Protein A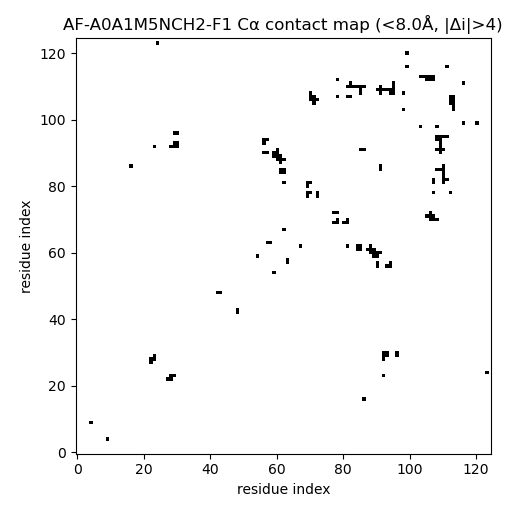F-A0A1M5NCH2-F1 (afdb_monomer)

pLDDT: mean 76.79, std 16.0, range [40.31, 94.62]

InterPro domains:
  IPR003482 Transcription factor WhiB [MF_01479] (48-125)
  IPR003482 Transcription factor WhiB [PTHR38839] (51-124)
  IPR034768 WhiB-like iron-sulfur binding domain [PF02467] (57-120)
  IPR034768 WhiB-like iron-sulfur binding domain [PS51674] (62-119)

Radius of gyration: 17.35 Å; Cα contacts (8 Å, |Δi|>4): 96; chains: 1; bounding box: 43×49×39 Å

Nearest PDB structures (foldseek):
  8dy9-assembly1_H  TM=9.236E-01  e=4.250E-09  S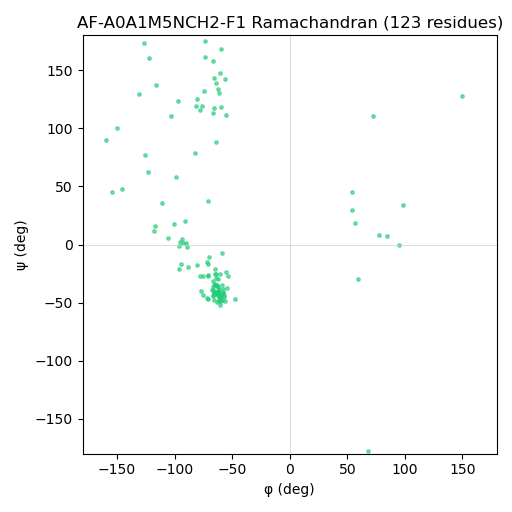treptomyces venezuelae
  8dy7-assembly1_H  TM=8.155E-01  e=5.112E-09  Streptomyces venezuelae
  6onu-assembly3_E  TM=9.069E-01  e=1.837E-05  Mycobacterium tuberculosis H37Rv
  8cwt-assembly1_A  TM=8.901E-01  e=4.919E-05  Mycobacterium tuberculosis H37Rv
  7kug-assembly2_C  TM=8.819E-01  e=4.399E-03  Mycobacterium tuberculosis H37Rv

Solvent-accessible surface area (backbone atoms only — not comparable to full-atom values): 7767 Å² total; per-residue (Å²): 136,82,77,78,76,52,74,70,55,50,51,52,52,53,51,53,52,52,50,52,54,50,38,42,74,74,52,79,54,57,74,66,91,66,81,85,92,82,72,99,62,75,61,83,78,68,82,76,71,88,67,85,80,70,70,53,64,71,78,65,31,59,64,78,81,48,71,64,61,45,32,51,50,59,98,88,51,70,58,63,66,37,32,56,55,31,70,75,27,86,41,24,47,54,42,34,50,51,36,67,73,69,63,54,74,69,40,57,40,47,48,33,43,40,74,50,51,56,54,50,58,68,69,79,107

Structure (mmCIF, N/CA/C/O backbone):
data_AF-A0A1M5NCH2-F1
#
_entry.id   AF-A0A1M5NCH2-F1
#
loop_
_atom_site.group_PDB
_atom_site.id
_atom_site.type_symbol
_atom_site.label_atom_id
_atom_site.label_alt_id
_atom_site.label_comp_id
_atom_site.label_asym_id
_atom_site.label_entity_id
_atom_site.label_seq_id
_atom_site.pdbx_PDB_ins_code
_atom_site.Cartn_x
_atom_site.Cartn_y
_atom_site.Cartn_z
_atom_site.occupancy
_atom_site.B_iso_or_equiv
_atom_site.auth_seq_id
_atom_site.auth_comp_id
_atom_site.auth_asym_id
_atom_site.auth_atom_id
_atom_site.pdbx_PDB_model_num
ATOM 1 N N . MET A 1 1 ? -6.523 19.218 -11.801 1.00 40.31 1 MET A N 1
ATOM 2 C CA . MET A 1 1 ? -7.698 19.486 -10.939 1.00 40.31 1 MET A CA 1
ATOM 3 C C . MET A 1 1 ? -8.439 18.175 -10.708 1.00 40.31 1 MET A C 1
ATOM 5 O O . MET A 1 1 ? -9.314 17.821 -11.485 1.00 40.31 1 MET A O 1
ATOM 9 N N . THR A 1 2 ? -8.049 17.402 -9.698 1.00 55.69 2 THR A N 1
ATOM 10 C CA . THR A 1 2 ? -8.765 16.180 -9.307 1.00 55.69 2 THR A CA 1
ATOM 11 C C . THR A 1 2 ? -9.962 16.570 -8.444 1.00 55.69 2 THR A C 1
ATOM 13 O O . THR A 1 2 ? -9.813 17.206 -7.403 1.00 55.69 2 THR A O 1
ATOM 16 N N . ARG A 1 3 ? -11.173 16.237 -8.899 1.00 70.75 3 ARG A N 1
ATOM 17 C CA . ARG A 1 3 ? -12.399 16.417 -8.114 1.00 70.75 3 ARG A CA 1
ATOM 18 C C . ARG A 1 3 ? -12.292 15.574 -6.842 1.00 70.75 3 ARG A C 1
ATOM 20 O O . ARG A 1 3 ? -11.964 14.391 -6.912 1.00 70.75 3 ARG A O 1
ATOM 27 N N . ALA A 1 4 ? -12.567 16.177 -5.686 1.00 62.28 4 ALA A N 1
ATOM 28 C CA . ALA A 1 4 ? -12.687 15.417 -4.449 1.00 62.28 4 ALA A CA 1
ATOM 29 C C . ALA A 1 4 ? -13.868 14.429 -4.578 1.00 62.28 4 ALA A C 1
ATOM 31 O O . ALA A 1 4 ? -14.934 14.849 -5.037 1.00 62.28 4 ALA A O 1
ATOM 32 N N . PRO A 1 5 ? -13.703 13.150 -4.193 1.00 66.25 5 PRO A N 1
ATOM 33 C CA . PRO A 1 5 ? -14.776 12.154 -4.285 1.00 66.25 5 PRO A CA 1
ATOM 34 C C . PRO A 1 5 ? -15.977 12.580 -3.434 1.00 66.25 5 PRO A C 1
ATOM 36 O O . PRO A 1 5 ? -15.772 13.210 -2.397 1.00 66.25 5 PRO A O 1
ATOM 39 N N . ASP A 1 6 ? -17.206 12.258 -3.830 1.00 82.44 6 ASP A N 1
ATOM 40 C CA . ASP A 1 6 ? -18.420 12.520 -3.042 1.00 82.44 6 ASP A CA 1
ATOM 41 C C . ASP A 1 6 ? -18.552 11.561 -1.828 1.00 82.44 6 ASP A C 1
ATOM 43 O O . ASP A 1 6 ? -17.722 10.671 -1.627 1.00 82.44 6 ASP A O 1
ATOM 47 N N . ASP A 1 7 ? -19.560 11.757 -0.970 1.00 73.81 7 ASP A N 1
ATOM 48 C CA . ASP A 1 7 ? -19.800 10.891 0.196 1.00 73.81 7 ASP A CA 1
ATOM 49 C C . ASP A 1 7 ? -20.188 9.453 -0.184 1.00 73.81 7 ASP A C 1
ATOM 51 O O . ASP A 1 7 ? -19.758 8.512 0.488 1.00 73.81 7 ASP A O 1
ATOM 55 N N . SER A 1 8 ? -20.925 9.252 -1.282 1.00 72.31 8 SER A N 1
ATOM 56 C CA . SER A 1 8 ? -21.252 7.911 -1.789 1.00 72.31 8 SER A CA 1
ATOM 57 C C . SER A 1 8 ? -20.006 7.173 -2.291 1.00 72.31 8 SER A C 1
ATOM 59 O O . SER A 1 8 ? -19.810 5.993 -1.984 1.00 72.31 8 SER A O 1
ATOM 61 N N . GLU A 1 9 ? -19.135 7.863 -3.029 1.00 72.56 9 GLU A N 1
ATOM 62 C CA . GLU A 1 9 ? -17.845 7.340 -3.489 1.00 72.56 9 GLU A CA 1
ATOM 63 C C . GLU A 1 9 ? -16.925 6.998 -2.313 1.00 72.56 9 GLU A C 1
ATOM 65 O O . GLU A 1 9 ? -16.331 5.919 -2.290 1.00 72.56 9 GLU A O 1
ATOM 70 N N . ARG A 1 10 ? -16.858 7.870 -1.296 1.00 72.94 10 ARG A N 1
ATOM 71 C CA . ARG A 1 10 ? -16.138 7.587 -0.044 1.00 72.94 10 ARG A CA 1
ATOM 72 C C . ARG A 1 10 ? -16.659 6.319 0.633 1.00 72.94 10 ARG A C 1
ATOM 74 O O . ARG A 1 10 ? -15.850 5.490 1.041 1.00 72.94 10 ARG A O 1
ATOM 81 N N . GLY A 1 11 ? -17.980 6.149 0.718 1.00 72.12 11 GLY A N 1
ATOM 82 C CA . GLY A 1 11 ? -18.601 4.955 1.297 1.00 72.12 11 GLY A CA 1
ATOM 83 C C . GLY A 1 11 ? -18.221 3.672 0.556 1.00 72.12 11 GLY A C 1
ATOM 84 O O . GLY A 1 11 ? -17.825 2.695 1.186 1.00 72.12 11 GLY A O 1
ATOM 85 N N . ARG A 1 12 ? -18.256 3.685 -0.783 1.00 75.50 12 ARG A N 1
ATOM 86 C CA . ARG A 1 12 ? -17.842 2.535 -1.607 1.00 75.50 12 ARG A CA 1
ATOM 87 C C . ARG A 1 12 ? -16.366 2.172 -1.426 1.00 75.50 12 ARG A C 1
ATOM 89 O O . ARG A 1 12 ? -16.064 0.988 -1.321 1.00 75.50 12 ARG A O 1
ATOM 96 N N . ILE A 1 13 ? -15.475 3.163 -1.338 1.00 72.56 13 ILE A N 1
ATOM 97 C CA . ILE A 1 13 ? -14.038 2.937 -1.098 1.00 72.56 13 ILE A CA 1
ATOM 98 C C . ILE A 1 13 ? -13.822 2.245 0.251 1.00 72.56 13 ILE A C 1
ATOM 100 O O . ILE A 1 13 ? -13.152 1.218 0.308 1.00 72.56 13 ILE A O 1
ATOM 104 N N . VAL A 1 14 ? -14.451 2.749 1.315 1.00 76.19 14 VAL A N 1
ATOM 105 C CA . VAL A 1 14 ? -14.317 2.163 2.658 1.00 76.19 14 VAL A CA 1
ATOM 106 C C . VAL A 1 14 ? -14.856 0.730 2.697 1.00 76.19 14 VAL A C 1
ATOM 108 O O . VAL A 1 14 ? -14.237 -0.139 3.305 1.00 76.19 14 VAL A O 1
ATOM 111 N N . MET A 1 15 ? -15.977 0.448 2.028 1.00 72.12 15 MET A N 1
ATOM 112 C CA . MET A 1 15 ? -16.530 -0.912 1.969 1.00 72.12 15 MET A CA 1
ATOM 113 C C . MET A 1 15 ? -15.627 -1.876 1.189 1.00 72.12 15 MET A C 1
ATOM 115 O O . MET A 1 15 ? -15.453 -3.015 1.620 1.00 72.12 15 MET A O 1
ATOM 119 N N . ALA A 1 16 ? -15.021 -1.420 0.089 1.00 74.31 16 ALA A N 1
ATOM 120 C CA . ALA A 1 16 ? -14.051 -2.207 -0.671 1.00 74.31 16 ALA A CA 1
ATOM 121 C C . ALA A 1 16 ? -12.786 -2.500 0.153 1.00 74.31 16 ALA A C 1
ATOM 123 O O . ALA A 1 16 ? -12.305 -3.630 0.152 1.00 74.31 16 ALA A O 1
ATOM 124 N N . GLU A 1 17 ? -12.285 -1.519 0.915 1.00 75.12 17 GLU A N 1
ATOM 125 C CA . GLU A 1 17 ? -11.183 -1.733 1.859 1.00 75.12 17 GLU A CA 1
ATOM 126 C C . GLU A 1 17 ? -11.557 -2.782 2.920 1.00 75.12 17 GLU A C 1
ATOM 128 O O . GLU A 1 17 ? -10.798 -3.720 3.142 1.00 75.12 17 GLU A O 1
ATOM 133 N N . VAL A 1 18 ? -12.731 -2.676 3.553 1.00 78.12 18 VAL A N 1
ATOM 134 C CA . VAL A 1 18 ? -13.159 -3.613 4.610 1.00 78.12 18 VAL A CA 1
ATOM 135 C C . VAL A 1 18 ? -13.370 -5.036 4.083 1.00 78.12 18 VAL A C 1
ATOM 137 O O . VAL A 1 18 ? -12.935 -5.975 4.750 1.00 78.12 18 VAL A O 1
ATOM 140 N N . SER A 1 19 ? -14.000 -5.200 2.913 1.00 81.44 19 SER A N 1
ATOM 141 C CA . SER A 1 19 ? -14.214 -6.520 2.295 1.00 81.44 19 SER A CA 1
ATOM 142 C C . SER A 1 19 ? -12.884 -7.204 2.004 1.00 81.44 19 SER A C 1
ATOM 144 O O . SER A 1 19 ? -12.638 -8.290 2.514 1.00 81.44 19 SER A O 1
ATOM 146 N N . TRP A 1 20 ? -11.983 -6.505 1.308 1.00 81.94 20 TRP A N 1
ATOM 147 C CA . TRP A 1 20 ? -10.653 -7.015 0.976 1.00 81.94 20 TRP A CA 1
ATOM 148 C C . TRP A 1 20 ? -9.843 -7.392 2.225 1.00 81.94 20 TRP A C 1
ATOM 150 O O . TRP A 1 20 ? -9.198 -8.432 2.286 1.00 81.94 20 TRP A O 1
ATOM 160 N N . LEU A 1 21 ? -9.894 -6.578 3.290 1.00 80.50 21 LEU A N 1
ATOM 161 C CA . LEU A 1 21 ? -9.232 -6.938 4.549 1.00 80.50 21 LEU A CA 1
ATOM 162 C C . LEU A 1 21 ? -9.825 -8.208 5.186 1.00 80.50 21 LEU A C 1
ATOM 164 O O . LEU A 1 21 ? -9.081 -8.962 5.813 1.00 80.50 21 LEU A O 1
ATOM 168 N N . SER A 1 22 ? -11.138 -8.424 5.075 1.00 81.25 22 SER A N 1
ATOM 169 C CA . SER A 1 22 ? -11.789 -9.645 5.561 1.00 81.25 22 SER A CA 1
ATOM 170 C C . SER A 1 22 ? -11.327 -10.858 4.758 1.00 81.25 22 SER A C 1
ATOM 172 O O . SER A 1 22 ? -10.906 -11.850 5.347 1.00 81.25 22 SER A O 1
ATOM 174 N N . ASP A 1 23 ? -11.339 -10.747 3.433 1.00 81.31 23 ASP A N 1
ATOM 175 C CA . ASP A 1 23 ? -10.960 -11.809 2.501 1.00 81.31 23 ASP A CA 1
ATOM 176 C C . ASP A 1 23 ? -9.469 -12.189 2.647 1.00 81.31 23 ASP A C 1
ATOM 178 O O . ASP A 1 23 ? -9.129 -13.377 2.741 1.00 81.31 23 ASP A O 1
ATOM 182 N N . TYR A 1 24 ? -8.584 -11.199 2.816 1.00 80.69 24 TYR A N 1
ATOM 183 C CA . TYR A 1 24 ? -7.174 -11.399 3.166 1.00 80.69 24 TYR A CA 1
ATOM 184 C C . TYR A 1 24 ? -6.988 -12.144 4.500 1.00 80.69 24 TYR A C 1
ATOM 186 O O . TYR A 1 24 ? -6.221 -13.109 4.571 1.00 80.69 24 TYR A O 1
ATOM 194 N N . VAL A 1 25 ? -7.691 -11.736 5.568 1.00 78.00 25 VAL A N 1
ATOM 195 C CA . VAL A 1 25 ? -7.607 -12.388 6.894 1.00 78.00 25 VAL A CA 1
ATOM 196 C C . VAL A 1 25 ? -8.167 -13.812 6.856 1.00 78.00 25 VAL A C 1
ATOM 198 O O . VAL A 1 25 ? -7.608 -14.703 7.495 1.00 78.00 25 VAL A O 1
ATOM 201 N N . SER A 1 26 ? -9.225 -14.045 6.078 1.00 77.44 26 SER A N 1
ATOM 202 C CA . SER A 1 26 ? -9.783 -15.375 5.810 1.00 77.44 26 SER A CA 1
ATOM 203 C C . SER A 1 26 ? -8.876 -16.249 4.933 1.00 77.44 26 SER A C 1
ATOM 205 O O . SER A 1 26 ? -9.109 -17.452 4.833 1.00 77.44 26 SER A O 1
ATOM 207 N N . GLY A 1 27 ? -7.826 -15.677 4.334 1.00 66.44 27 GLY A N 1
ATOM 208 C CA . GLY A 1 27 ? -6.834 -16.393 3.535 1.00 66.44 27 GLY A CA 1
ATOM 209 C C . GLY A 1 27 ? -7.222 -16.614 2.072 1.00 66.44 27 GLY A C 1
ATOM 210 O O . GLY A 1 27 ? -6.499 -17.322 1.377 1.00 66.44 27 GLY A O 1
ATOM 211 N N . ALA A 1 28 ? -8.322 -16.024 1.598 1.00 59.50 28 ALA A N 1
ATOM 212 C CA . ALA A 1 28 ? -8.794 -16.182 0.221 1.00 59.50 28 ALA A CA 1
ATOM 213 C C . ALA A 1 28 ? -7.899 -15.458 -0.805 1.00 59.50 28 ALA A C 1
ATOM 215 O O . ALA A 1 28 ? -7.806 -15.891 -1.948 1.00 59.50 28 ALA A O 1
ATOM 216 N N . GLU A 1 29 ? -7.210 -14.393 -0.380 1.00 56.62 29 GLU A N 1
ATOM 217 C CA . GLU A 1 29 ? -6.400 -13.512 -1.240 1.00 56.62 29 GLU A CA 1
ATOM 218 C C . GLU A 1 29 ? -4.898 -13.523 -0.896 1.00 56.62 29 GLU A C 1
ATOM 220 O O . GLU A 1 29 ? -4.167 -12.615 -1.284 1.00 56.62 29 GLU A O 1
ATOM 225 N N . ARG A 1 30 ? -4.412 -14.507 -0.128 1.00 61.19 30 ARG A N 1
ATOM 226 C CA . ARG A 1 30 ? -2.987 -14.590 0.236 1.00 61.19 30 ARG A CA 1
ATOM 227 C C . ARG A 1 30 ? -2.165 -15.138 -0.937 1.00 61.19 30 ARG A C 1
ATOM 229 O O . ARG A 1 30 ? -2.376 -16.298 -1.307 1.00 61.19 30 ARG A O 1
ATOM 236 N N . PRO A 1 31 ? -1.239 -14.364 -1.527 1.00 58.34 31 PRO A N 1
ATOM 237 C CA . PRO A 1 31 ? -0.355 -14.887 -2.556 1.00 58.34 31 PRO A CA 1
ATOM 238 C C . PRO A 1 31 ? 0.541 -15.981 -1.958 1.00 58.34 31 PRO A C 1
ATOM 240 O O . PRO A 1 31 ? 1.008 -15.877 -0.832 1.00 58.34 31 PRO A O 1
ATOM 243 N N . GLY A 1 32 ? 0.772 -17.075 -2.687 1.00 51.78 32 GLY A N 1
ATOM 244 C CA . GLY A 1 32 ? 1.764 -18.071 -2.260 1.00 51.78 32 GLY A CA 1
ATOM 245 C C . GLY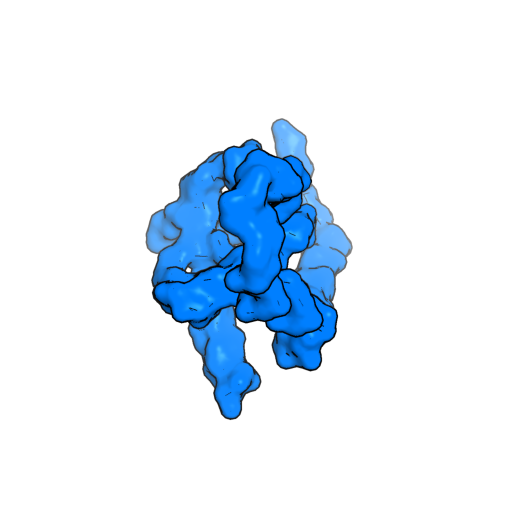 A 1 32 ? 1.253 -19.322 -1.535 1.00 51.78 32 GLY A C 1
ATOM 246 O O . GLY A 1 32 ? 1.996 -19.932 -0.768 1.00 51.78 32 GLY A O 1
ATOM 247 N N . ARG A 1 33 ? 0.068 -19.839 -1.884 1.00 49.16 33 ARG A N 1
ATOM 248 C CA . ARG A 1 33 ? -0.081 -21.308 -1.993 1.00 49.16 33 ARG A CA 1
ATOM 249 C C . ARG A 1 33 ? 0.028 -21.731 -3.464 1.00 49.16 33 ARG A C 1
ATOM 251 O O . ARG A 1 33 ? -0.886 -22.324 -4.017 1.00 49.16 33 ARG A O 1
ATOM 258 N N . GLY A 1 34 ? 1.152 -21.395 -4.095 1.00 42.25 34 GLY A N 1
ATOM 259 C CA . GLY A 1 34 ? 1.497 -21.793 -5.462 1.00 42.25 34 GLY A CA 1
ATOM 260 C C . GLY A 1 34 ? 2.378 -20.747 -6.147 1.00 42.25 34 GLY A C 1
ATOM 261 O O . GLY A 1 34 ? 1.995 -19.588 -6.164 1.00 42.25 34 GLY A O 1
ATOM 262 N N . ALA A 1 35 ? 3.519 -21.185 -6.698 1.00 47.34 35 ALA A N 1
ATOM 263 C CA . ALA A 1 35 ? 4.616 -20.414 -7.313 1.00 47.34 35 ALA A CA 1
ATOM 264 C C . ALA A 1 35 ? 5.504 -19.619 -6.323 1.00 47.34 35 ALA A C 1
ATOM 266 O O . ALA A 1 35 ? 5.068 -18.656 -5.718 1.00 47.34 35 ALA A O 1
ATOM 267 N N . GLY A 1 36 ? 6.774 -19.944 -6.070 1.00 41.41 36 GLY A N 1
ATOM 268 C CA . GLY A 1 36 ? 7.658 -20.947 -6.661 1.00 41.41 36 GLY A CA 1
ATOM 269 C C . GLY A 1 36 ? 8.829 -21.265 -5.723 1.00 41.41 36 GLY A C 1
ATOM 270 O O . GLY A 1 36 ? 9.884 -20.646 -5.778 1.00 41.41 36 GLY A O 1
ATOM 271 N N . ALA A 1 37 ? 8.643 -22.259 -4.855 1.00 45.66 37 ALA A N 1
ATOM 272 C CA . ALA A 1 37 ? 9.703 -22.775 -3.984 1.00 45.66 37 ALA A CA 1
ATOM 273 C C . ALA A 1 37 ? 10.031 -24.258 -4.242 1.00 45.66 37 ALA A C 1
ATOM 275 O O . ALA A 1 37 ? 10.715 -24.879 -3.434 1.00 45.66 37 ALA A O 1
ATOM 276 N N . ALA A 1 38 ? 9.543 -24.855 -5.337 1.00 44.06 38 ALA A N 1
ATOM 277 C CA . ALA A 1 38 ? 9.624 -26.304 -5.524 1.00 44.06 38 ALA A CA 1
ATOM 278 C C . ALA A 1 38 ? 9.831 -26.756 -6.981 1.00 44.06 38 ALA A C 1
ATOM 280 O O . ALA A 1 38 ? 9.148 -27.672 -7.418 1.00 44.06 38 ALA A O 1
ATOM 281 N N . ASP A 1 39 ? 10.775 -26.168 -7.723 1.00 44.97 39 ASP A N 1
ATOM 282 C CA . ASP A 1 39 ? 11.365 -26.844 -8.896 1.00 44.97 39 ASP A CA 1
ATOM 283 C C . ASP A 1 39 ? 12.794 -26.366 -9.244 1.00 44.97 39 ASP A C 1
ATOM 285 O O . ASP A 1 39 ? 13.185 -26.216 -10.392 1.00 44.97 39 ASP A O 1
ATOM 289 N N . GLN A 1 40 ? 13.683 -26.224 -8.256 1.00 52.16 40 GLN A N 1
ATOM 290 C CA . GLN A 1 40 ? 15.127 -26.068 -8.542 1.00 52.16 40 GLN A CA 1
ATOM 291 C C . GLN A 1 40 ? 15.773 -27.379 -9.064 1.00 52.16 40 GLN A C 1
ATOM 293 O O . GLN A 1 40 ? 16.890 -27.737 -8.696 1.00 52.16 40 GLN A O 1
ATOM 298 N N . GLY A 1 41 ? 15.053 -28.143 -9.889 1.00 50.03 41 GLY A N 1
ATOM 299 C CA . GLY A 1 41 ? 15.473 -29.404 -10.474 1.00 50.03 41 GLY A CA 1
ATOM 300 C C . GLY A 1 41 ? 15.873 -29.221 -11.931 1.00 50.03 41 GLY A C 1
ATOM 301 O O . GLY A 1 41 ? 15.013 -29.024 -12.774 1.00 50.03 41 GLY A O 1
ATOM 302 N N . LEU A 1 42 ? 17.174 -29.351 -12.214 1.00 54.94 42 LEU A N 1
ATOM 303 C CA . LEU A 1 42 ? 17.819 -29.615 -13.516 1.00 54.94 42 LEU A CA 1
ATOM 304 C C . LEU A 1 42 ? 17.590 -28.615 -14.680 1.00 54.94 42 LEU A C 1
ATOM 306 O O . LEU A 1 42 ? 18.498 -28.425 -15.486 1.00 54.94 42 LEU A O 1
ATOM 310 N N . MET A 1 43 ? 16.454 -27.923 -14.757 1.00 53.84 43 MET A N 1
ATOM 311 C CA . MET A 1 43 ? 16.057 -27.042 -15.861 1.00 53.84 43 MET A CA 1
ATOM 312 C C . MET A 1 43 ? 16.806 -25.696 -15.851 1.00 53.84 43 MET A C 1
ATOM 314 O O . MET A 1 43 ? 17.100 -25.149 -16.910 1.00 53.84 43 MET A O 1
ATOM 318 N N . GLY A 1 44 ? 17.246 -25.222 -14.677 1.00 54.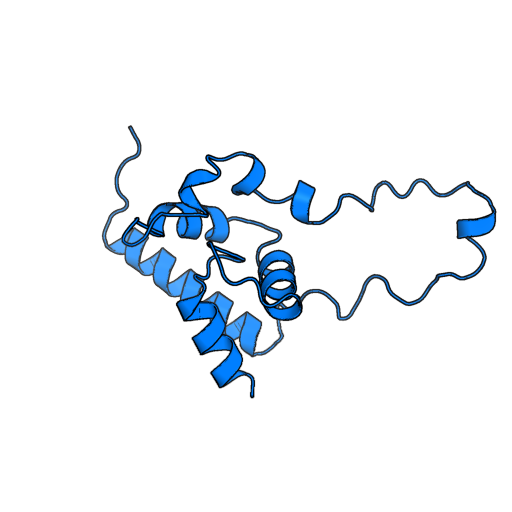19 44 GLY A N 1
ATOM 319 C CA . GLY A 1 44 ? 18.135 -24.055 -14.548 1.00 54.19 44 GLY A CA 1
ATOM 320 C C . GLY A 1 44 ? 19.586 -24.303 -14.993 1.00 54.19 44 GLY A C 1
ATOM 321 O O . GLY A 1 44 ? 20.331 -23.355 -15.221 1.00 54.19 44 GLY A O 1
ATOM 322 N N . MET A 1 45 ? 20.000 -25.565 -15.155 1.00 55.00 45 MET A N 1
ATOM 323 C CA . MET A 1 45 ? 21.384 -25.922 -15.497 1.00 55.00 45 MET A CA 1
ATOM 324 C C . MET A 1 45 ? 21.693 -25.779 -17.000 1.00 55.00 45 MET A C 1
ATOM 326 O O . MET A 1 45 ? 22.860 -25.730 -17.378 1.00 55.00 45 MET A O 1
ATOM 330 N N . LEU A 1 46 ? 20.666 -25.710 -17.859 1.00 58.91 46 LEU A N 1
ATOM 331 C CA . LEU A 1 46 ? 20.817 -25.724 -19.322 1.00 58.91 46 LEU A CA 1
ATOM 332 C C . LEU A 1 46 ? 20.599 -24.367 -20.006 1.00 58.91 46 LEU A C 1
ATOM 334 O O . LEU A 1 46 ? 20.636 -24.305 -21.231 1.00 58.91 46 LEU A O 1
ATOM 338 N N . GLY A 1 47 ? 20.410 -23.277 -19.252 1.00 58.38 47 GLY A N 1
ATOM 339 C CA . GLY A 1 47 ? 20.465 -21.908 -19.792 1.00 58.38 47 GLY A CA 1
ATOM 340 C C . GLY A 1 47 ? 19.499 -21.602 -20.949 1.00 58.38 47 GLY A C 1
ATOM 341 O O . GLY A 1 47 ? 19.706 -20.633 -21.672 1.00 58.38 47 GLY A O 1
ATOM 342 N N . MET A 1 48 ? 18.456 -22.414 -21.138 1.00 60.50 48 MET A N 1
ATOM 343 C CA . MET A 1 48 ? 17.389 -22.210 -22.120 1.00 60.50 48 MET A CA 1
ATOM 344 C C . MET A 1 48 ? 16.042 -22.245 -21.403 1.00 60.50 48 MET A C 1
ATOM 346 O O . MET A 1 48 ? 15.311 -23.231 -21.440 1.00 60.50 48 MET A O 1
ATOM 350 N N . GLY A 1 49 ? 15.734 -21.148 -20.724 1.00 49.81 49 GLY A N 1
ATOM 351 C CA . GLY A 1 49 ? 14.424 -20.869 -20.160 1.00 49.81 49 GLY A CA 1
ATOM 352 C C . GLY A 1 49 ? 14.241 -19.364 -20.163 1.00 49.81 49 GLY A C 1
ATOM 353 O O . GLY A 1 49 ? 14.810 -18.672 -19.326 1.00 49.81 49 GLY A O 1
ATOM 354 N N . LEU A 1 50 ? 13.506 -18.860 -21.151 1.00 59.84 50 LEU A N 1
ATOM 355 C CA . LEU A 1 50 ? 12.958 -17.511 -21.137 1.00 59.84 50 LEU A CA 1
ATOM 356 C C . LEU A 1 50 ? 11.970 -17.445 -19.972 1.00 59.84 50 LEU A C 1
ATOM 358 O O . LEU A 1 50 ? 10.795 -17.747 -20.147 1.00 59.84 50 LEU A O 1
ATOM 362 N N . THR A 1 51 ? 12.434 -17.110 -18.773 1.00 51.12 51 THR A N 1
ATOM 363 C CA . THR A 1 51 ? 11.517 -16.685 -17.719 1.00 51.12 51 THR A CA 1
ATOM 364 C C . THR A 1 51 ? 11.227 -15.210 -17.955 1.00 51.12 51 THR A C 1
ATOM 366 O O . THR A 1 51 ? 11.795 -14.335 -17.304 1.00 51.12 51 THR A O 1
ATOM 369 N N . ASP A 1 52 ? 10.337 -14.961 -18.913 1.00 49.25 52 ASP A N 1
ATOM 370 C CA . ASP A 1 52 ? 9.585 -13.705 -19.040 1.00 49.25 52 ASP A CA 1
ATOM 371 C C . ASP A 1 52 ? 8.753 -13.426 -17.756 1.00 49.25 52 ASP A C 1
ATOM 373 O O . ASP A 1 52 ? 8.231 -12.340 -17.556 1.00 49.25 52 ASP A O 1
ATOM 377 N N . ASP A 1 53 ? 8.711 -14.392 -16.826 1.00 53.34 53 ASP A N 1
ATOM 378 C CA . ASP A 1 53 ? 7.923 -14.409 -15.592 1.00 53.34 53 ASP A CA 1
ATOM 379 C C . ASP A 1 53 ? 8.679 -14.042 -14.287 1.00 53.34 53 ASP A C 1
ATOM 381 O O . ASP A 1 53 ? 8.182 -14.334 -13.200 1.00 53.34 53 ASP A O 1
ATOM 385 N N . ILE A 1 54 ? 9.862 -13.407 -14.326 1.00 51.97 54 ILE A N 1
ATOM 386 C CA . ILE A 1 54 ? 10.535 -12.892 -13.099 1.00 51.97 54 ILE A CA 1
ATOM 387 C C . ILE A 1 54 ? 10.550 -11.361 -13.059 1.00 51.97 54 ILE A C 1
ATOM 389 O O . ILE A 1 54 ? 11.506 -10.755 -12.581 1.00 51.97 54 ILE A O 1
ATOM 393 N N . ALA A 1 55 ? 9.495 -10.704 -13.539 1.00 54.62 55 ALA A N 1
ATOM 394 C CA . ALA A 1 55 ? 9.242 -9.349 -13.066 1.00 54.62 55 ALA A CA 1
ATOM 395 C C . ALA A 1 55 ? 8.881 -9.458 -11.580 1.00 54.62 55 ALA A C 1
ATOM 397 O O . ALA A 1 55 ? 7.869 -10.067 -11.207 1.00 54.62 55 ALA A O 1
ATOM 398 N N . SER A 1 56 ? 9.742 -8.930 -10.712 1.00 82.69 56 SER A N 1
ATOM 399 C CA . SER A 1 56 ? 9.466 -8.890 -9.278 1.00 82.69 56 SER A CA 1
ATOM 400 C C . SER A 1 56 ? 8.136 -8.150 -9.057 1.00 82.69 56 SER A C 1
ATOM 402 O O . SER A 1 56 ? 7.822 -7.215 -9.791 1.00 82.69 56 SER A O 1
ATOM 404 N N . TRP A 1 57 ? 7.289 -8.561 -8.103 1.00 87.62 57 TRP A N 1
ATOM 405 C CA . TRP A 1 57 ? 5.966 -7.928 -7.919 1.00 87.62 57 TRP A CA 1
ATOM 406 C C . TRP A 1 57 ? 6.073 -6.404 -7.715 1.00 87.62 57 TRP A C 1
ATOM 408 O O . TRP A 1 57 ? 5.137 -5.669 -8.021 1.00 87.62 57 TRP A O 1
ATO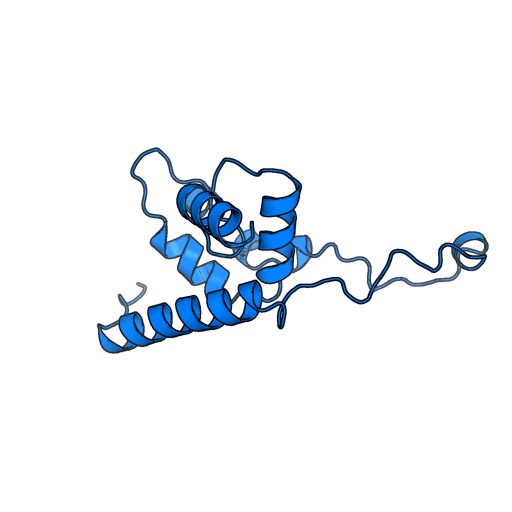M 418 N N . GLN A 1 58 ? 7.229 -5.920 -7.252 1.00 89.06 58 GLN A N 1
ATOM 419 C CA . GLN A 1 58 ? 7.559 -4.504 -7.149 1.00 89.06 58 GLN A CA 1
ATOM 420 C C . GLN A 1 58 ? 7.497 -3.765 -8.498 1.00 89.06 58 GLN A C 1
ATOM 422 O O . GLN A 1 58 ? 7.087 -2.609 -8.524 1.00 89.06 58 GLN A O 1
ATOM 427 N N . GLU A 1 59 ? 7.862 -4.410 -9.607 1.00 86.94 59 GLU A N 1
ATOM 428 C CA . GLU A 1 59 ? 7.860 -3.814 -10.953 1.00 86.94 59 GLU A CA 1
ATOM 429 C C . GLU A 1 59 ? 6.445 -3.583 -11.496 1.00 86.94 59 GLU A C 1
ATOM 431 O O . GLU A 1 59 ? 6.234 -2.671 -12.289 1.00 86.94 59 GLU A O 1
ATOM 436 N N . ARG A 1 60 ? 5.464 -4.364 -11.025 1.00 89.56 60 ARG A N 1
ATOM 437 C CA . ARG A 1 60 ? 4.033 -4.208 -11.345 1.00 89.56 60 ARG A CA 1
ATOM 438 C C . ARG A 1 60 ? 3.293 -3.280 -10.373 1.00 89.56 60 ARG A C 1
ATOM 440 O O . ARG A 1 60 ? 2.078 -3.102 -10.458 1.00 89.56 60 ARG A O 1
ATOM 447 N N . ALA A 1 61 ? 3.988 -2.711 -9.389 1.00 91.88 61 ALA A N 1
ATOM 448 C CA . ALA A 1 61 ? 3.351 -1.898 -8.366 1.00 91.88 61 ALA A CA 1
ATOM 449 C C . ALA A 1 61 ? 2.994 -0.505 -8.901 1.00 91.88 61 ALA A C 1
ATOM 451 O O . ALA A 1 61 ? 3.877 0.301 -9.184 1.00 91.88 61 ALA A O 1
ATOM 452 N N . LEU A 1 62 ? 1.699 -0.163 -8.902 1.00 93.25 62 LEU A N 1
ATOM 453 C CA . LEU A 1 62 ? 1.216 1.166 -9.317 1.00 93.25 62 LEU A CA 1
ATOM 454 C C . LEU A 1 62 ? 1.889 2.329 -8.573 1.00 93.25 62 LEU A C 1
ATOM 456 O O . LEU A 1 62 ? 1.961 3.437 -9.093 1.00 93.25 62 LEU A O 1
ATOM 460 N N . CYS A 1 63 ? 2.373 2.109 -7.346 1.00 91.81 63 CYS A N 1
ATOM 461 C CA . CYS A 1 63 ? 3.043 3.159 -6.584 1.00 91.81 63 CYS A CA 1
ATOM 462 C C . CYS A 1 63 ? 4.353 3.632 -7.234 1.00 91.81 63 CYS A C 1
ATOM 464 O O . CYS A 1 63 ? 4.727 4.785 -7.028 1.00 91.81 63 CYS A O 1
ATOM 466 N N . ALA A 1 64 ? 5.013 2.792 -8.040 1.00 89.25 64 ALA A N 1
ATOM 467 C CA . ALA A 1 64 ? 6.220 3.161 -8.781 1.00 89.25 64 ALA A CA 1
ATOM 468 C C . ALA A 1 64 ? 5.964 4.250 -9.842 1.00 89.25 64 ALA A C 1
ATOM 470 O O . ALA A 1 64 ? 6.886 4.964 -10.226 1.00 89.25 64 ALA A O 1
ATOM 471 N N . GLU A 1 65 ? 4.712 4.416 -10.278 1.00 88.69 65 GLU A N 1
ATOM 472 C CA . GLU A 1 65 ? 4.288 5.421 -11.262 1.00 88.69 65 GLU A CA 1
ATOM 473 C C . GLU A 1 65 ? 3.792 6.727 -10.615 1.00 88.69 65 GLU A C 1
ATOM 475 O O . GLU A 1 65 ? 3.284 7.624 -11.291 1.00 88.69 65 GLU A O 1
ATOM 480 N N . THR A 1 66 ? 3.896 6.842 -9.291 1.00 89.62 66 THR A N 1
ATOM 481 C CA . THR A 1 66 ? 3.339 7.956 -8.512 1.00 89.62 66 THR A CA 1
ATOM 482 C C . THR A 1 66 ? 4.396 8.611 -7.627 1.00 89.62 66 THR A C 1
ATOM 484 O O . THR A 1 66 ? 5.525 8.138 -7.536 1.00 89.62 66 THR A O 1
ATOM 487 N N . ASP A 1 67 ? 4.038 9.716 -6.970 1.00 87.94 67 ASP A N 1
ATOM 488 C CA . ASP A 1 67 ? 4.939 10.411 -6.051 1.00 87.94 67 ASP A CA 1
ATOM 489 C C . ASP A 1 67 ? 5.261 9.542 -4.813 1.00 87.94 67 ASP A C 1
ATOM 491 O O . ASP A 1 67 ? 4.348 9.228 -4.034 1.00 87.94 67 ASP A O 1
ATOM 495 N N . PRO A 1 68 ? 6.535 9.160 -4.590 1.00 86.19 68 PRO A N 1
ATOM 496 C CA . PRO A 1 68 ? 6.923 8.333 -3.453 1.00 86.19 68 PRO A CA 1
ATOM 497 C C . PRO A 1 68 ? 6.698 9.021 -2.099 1.00 86.19 68 PRO A C 1
ATOM 499 O O . PRO A 1 68 ? 6.475 8.324 -1.103 1.00 86.19 68 PRO A O 1
ATOM 502 N N . GLU A 1 69 ? 6.690 10.358 -2.027 1.00 87.31 69 GLU A N 1
ATOM 503 C CA . GLU A 1 69 ? 6.480 11.079 -0.760 1.00 87.31 69 GLU A CA 1
ATOM 504 C C . GLU A 1 69 ? 5.085 10.819 -0.174 1.00 87.31 69 GLU A C 1
ATOM 506 O O . GLU A 1 69 ? 4.911 10.768 1.048 1.00 87.31 69 GLU A O 1
ATOM 511 N N . ALA A 1 70 ? 4.093 10.538 -1.026 1.00 87.50 70 ALA A N 1
ATOM 512 C CA . ALA A 1 70 ? 2.745 10.189 -0.586 1.00 87.50 70 ALA A CA 1
ATOM 513 C C . ALA A 1 70 ? 2.707 8.889 0.243 1.00 87.50 70 ALA A C 1
ATOM 515 O O . ALA A 1 70 ? 1.843 8.732 1.114 1.00 87.50 70 ALA A O 1
ATOM 516 N N . PHE A 1 71 ? 3.633 7.957 -0.009 1.00 89.00 71 PHE A N 1
ATOM 517 C CA . PHE A 1 71 ? 3.697 6.648 0.653 1.00 89.00 71 PHE A CA 1
ATOM 518 C C . PHE A 1 71 ? 4.507 6.679 1.944 1.00 89.00 71 PHE A C 1
ATOM 520 O O . PHE A 1 71 ? 4.301 5.815 2.800 1.00 89.00 71 PHE A O 1
ATOM 527 N N . PHE A 1 72 ? 5.356 7.692 2.123 1.00 88.94 72 PHE A N 1
ATOM 528 C CA . PHE A 1 72 ? 6.186 7.897 3.309 1.00 88.94 72 PHE A CA 1
ATOM 529 C C . PHE A 1 72 ? 5.927 9.277 3.937 1.00 88.94 72 PHE A C 1
ATOM 531 O O . PHE A 1 72 ? 6.839 10.096 4.023 1.00 88.94 72 PHE A O 1
ATOM 538 N N . PRO A 1 73 ? 4.695 9.548 4.411 1.00 84.31 73 PRO A N 1
ATOM 539 C CA . PRO A 1 73 ? 4.363 10.853 4.961 1.00 84.31 73 PRO A CA 1
ATOM 540 C C . PRO A 1 73 ? 5.138 11.136 6.252 1.00 84.31 73 PRO A C 1
ATOM 542 O O . PRO A 1 73 ? 5.304 10.260 7.110 1.00 84.31 73 PRO A O 1
ATOM 545 N N . GLU A 1 74 ? 5.531 12.397 6.433 1.00 85.44 74 GLU A N 1
ATOM 546 C CA . GLU A 1 74 ? 6.055 12.895 7.704 1.00 85.44 74 GLU A CA 1
ATOM 547 C C . GLU A 1 74 ? 5.030 12.742 8.845 1.00 85.44 74 GLU A C 1
ATOM 549 O O . GLU A 1 74 ? 3.840 12.471 8.637 1.00 85.44 74 GLU A O 1
ATOM 554 N N . LYS A 1 75 ? 5.473 12.929 10.096 1.00 79.69 75 LYS A N 1
ATOM 555 C CA . LYS A 1 75 ? 4.598 12.826 11.275 1.00 79.69 75 LYS A CA 1
ATOM 556 C C . LYS A 1 75 ? 3.399 13.775 11.145 1.00 79.69 75 LYS A C 1
ATOM 558 O O . LYS A 1 75 ? 3.546 14.984 11.259 1.00 79.69 75 LYS A O 1
ATOM 563 N N . GLY A 1 76 ? 2.205 13.205 10.981 1.00 78.00 76 GLY A N 1
ATOM 564 C CA . GLY A 1 76 ? 0.953 13.959 10.835 1.00 78.00 76 GLY A CA 1
ATOM 565 C C . GLY A 1 76 ? 0.519 14.214 9.388 1.00 78.00 76 GLY A C 1
ATOM 566 O O . GLY A 1 76 ? -0.550 14.784 9.183 1.00 78.00 76 GLY A O 1
ATOM 567 N N . GLY A 1 77 ? 1.292 13.759 8.398 1.00 83.50 77 GLY A N 1
ATOM 568 C CA . GLY A 1 77 ? 0.924 13.818 6.987 1.00 83.50 77 GLY A CA 1
ATOM 569 C C . GLY A 1 77 ? -0.271 12.923 6.634 1.00 83.50 77 GLY A C 1
ATOM 570 O O . GLY A 1 77 ? -0.605 11.956 7.329 1.00 83.50 77 GLY A O 1
ATOM 571 N N . SER A 1 78 ? -0.940 13.259 5.532 1.00 87.25 78 SER A N 1
ATOM 572 C CA . SER A 1 78 ? -2.098 12.508 5.046 1.00 87.25 78 SER A CA 1
ATOM 573 C C . SER A 1 78 ? -1.671 11.191 4.403 1.00 87.25 78 SER A C 1
ATOM 575 O O . SER A 1 78 ? -0.815 11.165 3.532 1.00 87.25 78 SER A O 1
ATOM 577 N N . THR A 1 79 ? -2.339 10.099 4.775 1.00 89.56 79 THR A N 1
ATOM 578 C CA . THR A 1 79 ? -2.157 8.770 4.156 1.00 89.56 79 THR A CA 1
ATOM 579 C C . THR A 1 79 ? -3.200 8.478 3.077 1.00 89.56 79 THR A C 1
ATOM 581 O O . THR A 1 79 ? -3.204 7.407 2.474 1.00 89.56 79 THR A O 1
ATOM 584 N N . ARG A 1 80 ? -4.129 9.414 2.850 1.00 87.81 80 ARG A N 1
ATOM 585 C CA . ARG A 1 80 ? -5.337 9.178 2.055 1.00 87.81 80 ARG A CA 1
ATOM 586 C C . ARG A 1 80 ? -5.030 8.905 0.585 1.00 87.81 80 ARG A C 1
ATOM 588 O O . ARG A 1 80 ? -5.661 8.029 0.004 1.00 87.81 80 ARG A O 1
ATOM 595 N N . GLU A 1 81 ? -4.081 9.637 0.007 1.00 88.88 81 GLU A N 1
ATOM 596 C CA . GLU A 1 81 ? -3.756 9.495 -1.415 1.00 88.88 81 GLU A CA 1
ATOM 597 C C . GLU A 1 81 ? -3.045 8.168 -1.695 1.00 88.88 81 GLU A C 1
ATOM 599 O O . GLU A 1 81 ? -3.492 7.405 -2.547 1.00 88.88 81 GLU A O 1
ATOM 604 N N . ALA A 1 82 ? -2.035 7.815 -0.894 1.00 91.88 82 ALA A N 1
ATOM 605 C CA . ALA A 1 82 ? -1.355 6.525 -1.008 1.00 91.88 82 ALA A CA 1
ATOM 606 C C . ALA A 1 82 ? -2.317 5.337 -0.871 1.00 91.88 82 ALA A C 1
ATOM 608 O O . ALA A 1 82 ? -2.273 4.401 -1.666 1.00 91.88 82 ALA A O 1
ATOM 609 N N . LYS A 1 83 ? -3.249 5.386 0.090 1.00 91.50 83 LYS A N 1
ATOM 610 C CA . LYS A 1 83 ? -4.268 4.335 0.247 1.00 91.50 83 LYS A CA 1
ATOM 611 C C . LYS A 1 83 ? -5.169 4.191 -0.974 1.00 91.50 83 LYS A C 1
ATOM 613 O O . LYS A 1 83 ? -5.482 3.072 -1.386 1.00 91.50 83 LYS A O 1
ATOM 618 N N . LYS A 1 84 ? -5.566 5.316 -1.571 1.00 90.44 84 LYS A N 1
ATOM 619 C CA . LYS A 1 84 ? -6.374 5.328 -2.790 1.00 90.44 84 LYS A CA 1
ATOM 620 C C . LYS A 1 84 ? -5.630 4.661 -3.947 1.00 90.44 84 LYS A C 1
ATOM 622 O O . LYS A 1 84 ? -6.220 3.818 -4.614 1.00 90.44 84 LYS A O 1
ATOM 627 N N . ILE A 1 85 ? -4.346 4.975 -4.130 1.00 92.19 85 ILE A N 1
ATOM 628 C CA . ILE A 1 85 ? -3.499 4.338 -5.151 1.00 92.19 85 ILE A CA 1
ATOM 629 C C . ILE A 1 85 ? -3.397 2.830 -4.889 1.00 92.19 85 ILE A C 1
ATOM 631 O O . ILE A 1 85 ? -3.667 2.025 -5.778 1.00 92.19 85 ILE A O 1
ATOM 635 N N . CYS A 1 86 ? -3.115 2.424 -3.646 1.00 92.69 86 CYS A N 1
ATOM 636 C CA . CYS A 1 86 ? -3.034 1.008 -3.285 1.00 92.69 86 CYS A CA 1
ATOM 637 C C . CYS A 1 86 ? -4.340 0.232 -3.506 1.00 92.69 86 CYS A C 1
ATOM 639 O O . CYS A 1 86 ? -4.282 -0.982 -3.665 1.00 92.69 86 CYS A O 1
ATOM 641 N N . THR A 1 87 ? -5.507 0.884 -3.493 1.00 89.12 87 THR A N 1
ATOM 642 C CA . THR A 1 87 ? -6.803 0.202 -3.667 1.00 89.12 87 THR A CA 1
ATOM 643 C C . THR A 1 87 ? -6.959 -0.385 -5.070 1.00 89.12 87 THR A C 1
ATOM 645 O O . THR A 1 87 ? -7.598 -1.421 -5.212 1.00 89.12 87 THR A O 1
ATOM 648 N N . GLY A 1 88 ? -6.360 0.243 -6.086 1.00 89.06 88 GLY A N 1
ATOM 649 C CA . GLY A 1 88 ? -6.366 -0.255 -7.465 1.00 89.06 88 GLY A CA 1
ATOM 650 C C . GLY A 1 88 ? -5.132 -1.073 -7.847 1.00 89.06 88 GLY A C 1
ATOM 651 O O . GLY A 1 88 ? -5.009 -1.454 -9.003 1.00 89.06 88 GLY A O 1
ATOM 652 N N . CYS A 1 89 ? -4.202 -1.302 -6.915 1.00 92.25 89 CYS A N 1
ATOM 653 C CA . CYS A 1 89 ? -2.934 -1.964 -7.205 1.00 92.25 89 CYS A CA 1
ATOM 654 C C . CYS A 1 89 ? -3.112 -3.486 -7.265 1.00 92.25 89 CYS A C 1
ATOM 656 O O . CYS A 1 89 ? -3.581 -4.087 -6.300 1.00 92.25 89 CYS A O 1
ATOM 658 N N . GLU A 1 90 ? -2.703 -4.108 -8.371 1.00 91.12 90 GLU A N 1
ATOM 659 C CA . GLU A 1 90 ? -2.826 -5.560 -8.568 1.00 91.12 90 GLU A CA 1
ATOM 660 C C . GLU A 1 90 ? -1.966 -6.374 -7.589 1.00 91.12 90 GLU A C 1
ATOM 662 O O . GLU A 1 90 ? -2.406 -7.408 -7.104 1.00 91.12 90 GLU A O 1
ATOM 667 N N . VAL A 1 91 ? -0.787 -5.866 -7.215 1.00 92.69 91 VAL A N 1
ATOM 668 C CA . VAL A 1 91 ? 0.166 -6.529 -6.301 1.00 92.69 91 VAL A CA 1
ATOM 669 C C . VAL A 1 91 ? -0.047 -6.161 -4.830 1.00 92.69 91 VAL A C 1
ATOM 671 O O . VAL A 1 91 ? 0.863 -6.240 -3.997 1.00 92.69 91 VAL A O 1
ATOM 674 N N . LYS A 1 92 ? -1.240 -5.663 -4.483 1.00 92.19 92 LYS A N 1
ATOM 675 C CA . LYS A 1 92 ? -1.550 -5.169 -3.132 1.00 92.19 92 LYS A CA 1
ATOM 676 C C . LYS A 1 92 ? -1.346 -6.249 -2.067 1.00 92.19 92 LYS A C 1
ATOM 678 O O . LYS A 1 92 ? -0.868 -5.931 -0.974 1.00 92.19 92 LYS A O 1
ATOM 683 N N . ALA A 1 93 ? -1.703 -7.495 -2.372 1.00 90.25 93 ALA A N 1
ATOM 684 C CA . ALA A 1 93 ? -1.593 -8.603 -1.435 1.00 90.25 93 ALA A CA 1
ATOM 685 C C . ALA A 1 93 ? -0.125 -9.008 -1.214 1.00 90.25 93 ALA A C 1
ATOM 687 O O . ALA A 1 93 ? 0.309 -9.091 -0.065 1.00 90.25 93 ALA A O 1
ATOM 688 N N . GLU A 1 94 ? 0.664 -9.140 -2.284 1.00 90.12 94 GLU A N 1
ATOM 689 C CA . GLU A 1 94 ? 2.100 -9.455 -2.244 1.00 90.12 94 GLU A CA 1
ATOM 690 C C . GLU A 1 94 ? 2.864 -8.381 -1.462 1.00 90.12 94 GLU A C 1
ATOM 692 O O . GLU A 1 94 ? 3.674 -8.683 -0.583 1.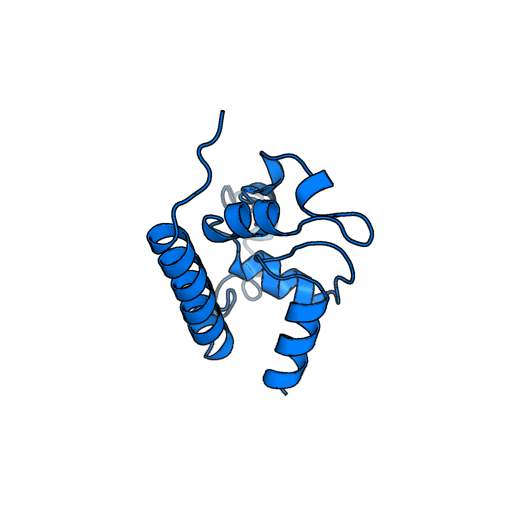00 90.12 94 GLU A O 1
ATOM 697 N N . CYS A 1 95 ? 2.535 -7.113 -1.722 1.00 93.12 95 CYS A N 1
ATOM 698 C CA . CYS A 1 95 ? 3.091 -5.961 -1.023 1.00 93.12 95 CYS A CA 1
ATOM 699 C C . CYS A 1 95 ? 2.803 -6.005 0.487 1.00 93.12 95 CYS A C 1
ATOM 701 O O . CYS A 1 95 ? 3.690 -5.735 1.306 1.00 93.12 95 CYS A O 1
ATOM 703 N N . LEU A 1 96 ? 1.571 -6.356 0.878 1.00 92.31 96 LEU A N 1
ATOM 704 C CA . LEU A 1 96 ? 1.204 -6.475 2.288 1.00 92.31 96 LEU A CA 1
ATOM 705 C C . LEU A 1 96 ? 1.937 -7.634 2.964 1.00 92.31 96 LEU A C 1
ATOM 707 O O . LEU A 1 96 ? 2.442 -7.470 4.076 1.00 92.31 96 LEU A O 1
ATOM 711 N N . GLU A 1 97 ? 2.007 -8.790 2.310 1.00 89.56 97 GLU A N 1
ATOM 712 C CA . GLU A 1 97 ? 2.709 -9.951 2.849 1.00 89.56 97 GLU A CA 1
ATOM 713 C C . GLU A 1 97 ? 4.193 -9.678 3.039 1.00 89.56 97 GLU A C 1
ATOM 715 O O . GLU A 1 97 ? 4.722 -9.960 4.114 1.00 89.56 97 GLU A O 1
ATOM 720 N N . TYR A 1 98 ? 4.840 -9.039 2.064 1.00 89.38 98 TYR A N 1
ATOM 721 C CA . TYR A 1 98 ? 6.224 -8.604 2.197 1.00 89.38 98 TYR A CA 1
ATOM 722 C C . TYR A 1 98 ? 6.410 -7.696 3.420 1.00 89.38 98 TYR A C 1
ATOM 724 O O . TYR A 1 98 ? 7.291 -7.941 4.248 1.00 89.38 98 TYR A O 1
ATOM 732 N N . ALA A 1 99 ? 5.552 -6.687 3.592 1.00 92.81 99 ALA A N 1
ATOM 733 C CA . ALA A 1 99 ? 5.636 -5.768 4.726 1.00 92.81 99 ALA A CA 1
ATOM 734 C C . ALA A 1 99 ? 5.415 -6.472 6.076 1.00 92.81 99 ALA A C 1
ATOM 736 O O . ALA A 1 99 ? 6.031 -6.120 7.086 1.00 92.81 99 ALA A O 1
ATOM 737 N N . LEU A 1 100 ? 4.537 -7.478 6.110 1.00 88.56 100 LEU A N 1
ATOM 738 C CA . LEU A 1 100 ? 4.289 -8.294 7.294 1.00 88.56 100 LEU A CA 1
ATOM 739 C C . LEU A 1 100 ? 5.379 -9.341 7.538 1.00 88.56 100 LEU A C 1
ATOM 741 O O . LEU A 1 100 ? 5.580 -9.690 8.695 1.00 88.56 100 LEU A O 1
ATOM 745 N N . ALA A 1 101 ? 6.090 -9.826 6.528 1.00 87.69 101 ALA A N 1
ATOM 746 C CA . ALA A 1 101 ? 7.207 -10.750 6.710 1.00 87.69 101 ALA A CA 1
ATOM 747 C C . ALA A 1 101 ? 8.471 -10.018 7.191 1.00 87.69 101 ALA A C 1
ATOM 749 O O . ALA A 1 101 ? 9.151 -10.496 8.094 1.00 87.69 101 ALA A O 1
ATOM 750 N N . ASN A 1 102 ? 8.734 -8.825 6.648 1.00 87.44 102 ASN A N 1
ATOM 751 C CA . ASN A 1 102 ? 9.952 -8.050 6.915 1.00 87.44 102 ASN A CA 1
ATOM 752 C C . ASN A 1 102 ? 9.820 -7.045 8.072 1.00 87.44 102 ASN A C 1
ATOM 754 O O . ASN A 1 102 ? 10.768 -6.333 8.380 1.00 87.44 102 ASN A O 1
ATOM 758 N N . ASP A 1 103 ? 8.654 -6.984 8.725 1.00 87.56 103 ASP A N 1
ATOM 759 C CA . ASP A 1 103 ? 8.358 -5.998 9.776 1.00 87.56 103 ASP A CA 1
ATOM 760 C C . ASP A 1 103 ? 8.595 -4.553 9.324 1.00 87.56 103 ASP A C 1
ATOM 762 O O . ASP A 1 103 ? 9.154 -3.743 10.057 1.00 87.56 103 ASP A O 1
ATOM 766 N N . GLU A 1 104 ? 8.133 -4.211 8.119 1.00 91.12 104 GLU A N 1
ATOM 767 C CA . GLU A 1 104 ? 8.278 -2.856 7.596 1.00 91.12 104 GLU A CA 1
ATOM 768 C C . GLU A 1 104 ? 7.584 -1.850 8.517 1.00 91.12 104 GLU A C 1
ATOM 770 O O . GLU A 1 104 ? 6.367 -1.906 8.744 1.00 91.12 104 GLU A O 1
ATOM 775 N N . ARG A 1 105 ? 8.368 -0.919 9.071 1.00 87.25 105 ARG A N 1
ATOM 776 C CA . ARG A 1 105 ? 7.933 -0.026 10.161 1.00 87.25 105 ARG A CA 1
ATOM 777 C C . ARG A 1 105 ? 7.417 1.319 9.683 1.00 87.25 105 ARG A C 1
ATOM 779 O O . ARG A 1 105 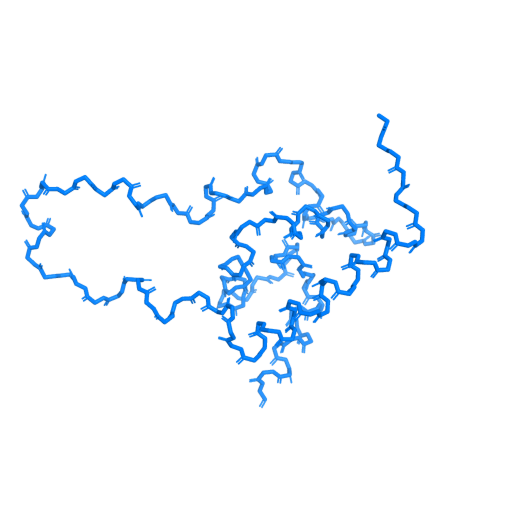? 6.748 2.015 10.439 1.00 87.25 105 ARG A O 1
ATOM 786 N N . PHE A 1 106 ? 7.710 1.690 8.446 1.00 88.88 106 PHE A N 1
ATOM 787 C CA . PHE A 1 106 ? 7.375 3.001 7.909 1.00 88.88 106 PHE A CA 1
ATOM 788 C C . PHE A 1 106 ? 6.510 2.874 6.661 1.00 88.88 106 PHE A C 1
ATOM 790 O O . PHE A 1 106 ? 6.423 1.811 6.047 1.00 88.88 106 PHE A O 1
ATOM 797 N N . GLY A 1 107 ? 5.822 3.964 6.338 1.00 91.12 107 GLY A N 1
ATOM 798 C CA . GLY A 1 107 ? 5.044 4.102 5.116 1.00 91.12 107 GLY A CA 1
ATOM 799 C C . GLY A 1 107 ? 3.790 3.229 4.990 1.00 91.12 107 GLY A C 1
ATOM 800 O O . GLY A 1 107 ? 3.376 2.488 5.902 1.00 91.12 107 GLY A O 1
ATOM 801 N N . ILE A 1 108 ? 3.160 3.369 3.826 1.00 94.62 108 ILE A N 1
ATOM 802 C CA . ILE A 1 108 ? 1.952 2.656 3.409 1.00 94.62 108 ILE A CA 1
ATOM 803 C C . ILE A 1 108 ? 2.339 1.451 2.554 1.00 94.62 108 ILE A C 1
ATOM 805 O O . ILE A 1 108 ? 2.977 1.603 1.521 1.00 94.62 108 ILE A O 1
ATOM 809 N N . TRP A 1 109 ? 1.904 0.265 2.976 1.00 94.44 109 TRP A N 1
ATOM 810 C CA . TRP A 1 109 ? 2.164 -1.006 2.295 1.00 94.44 109 TRP A CA 1
ATOM 811 C C . TRP A 1 1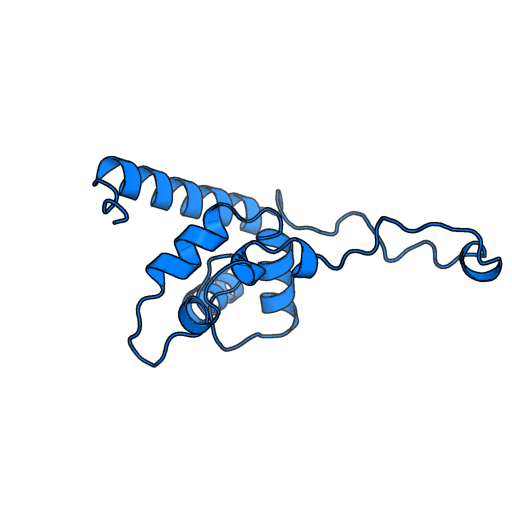09 ? 0.855 -1.766 2.138 1.00 94.44 109 TRP A C 1
ATOM 813 O O . TRP A 1 109 ? 0.105 -1.881 3.111 1.00 94.44 109 TRP A O 1
ATOM 823 N N . GLY A 1 110 ? 0.547 -2.238 0.927 1.00 93.19 110 GLY A N 1
ATOM 824 C CA . GLY A 1 110 ? -0.717 -2.924 0.632 1.00 93.19 110 GLY A CA 1
ATOM 825 C C . GLY A 1 110 ? -1.968 -2.122 1.021 1.00 93.19 110 GLY A C 1
ATOM 826 O O . GLY A 1 110 ? -2.982 -2.690 1.416 1.00 93.19 110 GLY A O 1
ATOM 827 N N . GLY A 1 111 ? -1.891 -0.786 0.990 1.00 93.50 111 GLY A N 1
ATOM 828 C CA . GLY A 1 111 ? -2.969 0.111 1.428 1.00 93.50 111 GLY A CA 1
ATOM 829 C C . GLY A 1 111 ? -3.112 0.273 2.946 1.00 93.50 111 GLY A C 1
ATOM 830 O O . GLY A 1 111 ? -4.061 0.899 3.411 1.00 93.50 111 GLY A O 1
ATOM 831 N N . LEU A 1 112 ? -2.174 -0.247 3.740 1.00 92.25 112 LEU A N 1
ATOM 832 C CA . LEU A 1 112 ? -2.211 -0.180 5.200 1.00 92.25 112 LEU A CA 1
ATOM 833 C C . LEU A 1 112 ? -1.049 0.640 5.746 1.00 92.25 112 LEU A C 1
ATOM 835 O O . LEU A 1 112 ? 0.102 0.472 5.345 1.00 92.25 112 LEU A O 1
ATOM 839 N N . SER A 1 113 ? -1.344 1.489 6.728 1.00 92.19 113 SER A N 1
ATOM 840 C CA . SER A 1 113 ? -0.329 2.157 7.548 1.00 92.19 113 SER A CA 1
ATOM 841 C C . SER A 1 113 ? 0.318 1.196 8.546 1.00 92.19 113 SER A C 1
ATOM 843 O O . SER A 1 113 ? -0.266 0.174 8.911 1.00 92.19 113 SER A O 1
ATOM 845 N N . GLU A 1 114 ? 1.488 1.559 9.077 1.00 91.00 114 GLU A N 1
ATOM 846 C CA . GLU A 1 114 ? 2.166 0.825 10.161 1.00 91.00 114 GLU A CA 1
ATOM 847 C C . GLU A 1 114 ? 1.202 0.489 11.317 1.00 91.00 114 GLU A C 1
ATOM 849 O O . GLU A 1 114 ? 1.128 -0.649 11.789 1.00 91.00 114 GLU A O 1
ATOM 854 N N . ARG A 1 115 ? 0.408 1.472 11.761 1.00 88.69 115 ARG A N 1
ATOM 855 C CA . ARG A 1 115 ? -0.548 1.296 12.864 1.00 88.69 115 ARG A CA 1
ATOM 856 C C . ARG A 1 115 ? -1.625 0.263 12.534 1.00 88.69 115 ARG A C 1
ATOM 858 O O . ARG A 1 115 ? -2.065 -0.460 13.430 1.00 88.69 115 ARG A O 1
ATOM 865 N N . GLU A 1 116 ? -2.065 0.207 11.284 1.00 91.12 116 GLU A N 1
ATOM 866 C CA . GLU A 1 116 ? -3.059 -0.759 10.816 1.00 91.12 116 GLU A CA 1
ATOM 867 C C . GLU A 1 116 ? -2.449 -2.150 10.659 1.00 91.12 116 GLU A C 1
ATOM 869 O O . GLU A 1 116 ? -3.023 -3.101 11.185 1.00 91.12 116 GLU A O 1
ATOM 874 N N . ARG A 1 117 ? -1.241 -2.268 10.089 1.00 91.75 117 ARG A N 1
ATOM 875 C CA . ARG A 1 117 ? -0.495 -3.540 10.026 1.00 91.75 117 ARG A CA 1
ATOM 876 C C . ARG A 1 117 ? -0.248 -4.125 11.418 1.00 91.75 117 ARG A C 1
ATOM 878 O O . ARG A 1 117 ? -0.470 -5.311 11.644 1.00 91.75 117 ARG A O 1
ATOM 885 N N . ARG A 1 118 ? 0.097 -3.289 12.405 1.00 89.00 118 ARG A N 1
ATOM 886 C CA . ARG A 1 118 ? 0.211 -3.713 13.814 1.00 89.00 118 ARG A CA 1
ATOM 887 C C . ARG A 1 118 ? -1.103 -4.231 14.396 1.00 89.00 118 ARG A C 1
ATOM 889 O O . ARG A 1 118 ? -1.087 -5.161 15.195 1.00 89.00 118 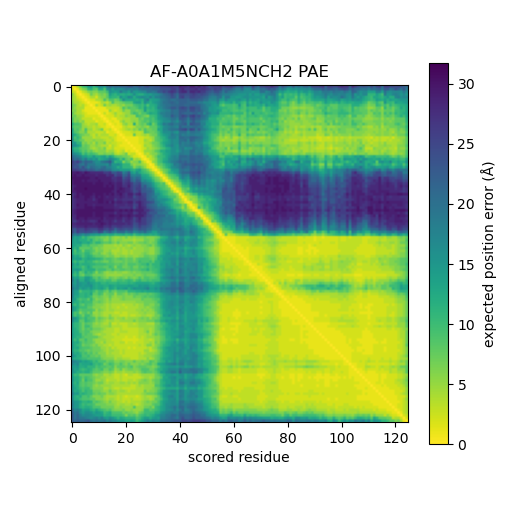ARG A O 1
ATOM 896 N N . ARG A 1 119 ? -2.240 -3.615 14.051 1.00 89.19 119 ARG A N 1
ATOM 897 C CA . ARG A 1 119 ? -3.566 -4.106 14.472 1.00 89.19 119 ARG A CA 1
ATOM 898 C C . ARG A 1 119 ? -3.893 -5.435 13.800 1.00 89.19 119 ARG A C 1
ATOM 900 O O . ARG A 1 119 ? -4.444 -6.300 14.467 1.00 89.19 119 ARG A O 1
ATOM 907 N N . LEU A 1 120 ? -3.532 -5.582 12.527 1.00 85.75 120 LEU A N 1
ATOM 908 C CA . LEU A 1 120 ? -3.742 -6.794 11.744 1.00 85.75 120 LEU A CA 1
ATOM 909 C C . LEU A 1 120 ? -2.954 -7.978 12.317 1.00 85.75 120 LEU A C 1
ATOM 911 O O . LEU A 1 120 ? -3.554 -9.004 12.617 1.00 85.75 120 LEU A O 1
ATOM 915 N N . ARG A 1 121 ? -1.653 -7.805 12.597 1.00 80.31 121 ARG A N 1
ATOM 916 C CA . ARG A 1 121 ? -0.823 -8.841 13.245 1.00 80.31 121 ARG A CA 1
ATOM 917 C C . ARG A 1 121 ? -1.404 -9.333 14.571 1.00 80.31 121 ARG A C 1
ATOM 919 O O . ARG A 1 121 ? -1.348 -10.518 14.847 1.00 80.31 121 ARG A O 1
ATOM 926 N N . ARG A 1 122 ? -2.002 -8.442 15.371 1.00 80.88 122 ARG A N 1
ATOM 927 C CA . ARG A 1 122 ? -2.652 -8.814 16.641 1.00 80.88 122 ARG A CA 1
ATOM 928 C C . ARG A 1 122 ? -3.957 -9.599 16.487 1.00 80.88 122 ARG A C 1
ATOM 930 O O . ARG A 1 122 ? -4.429 -10.120 17.483 1.00 80.88 122 ARG A O 1
ATOM 937 N N . ARG A 1 123 ? -4.579 -9.597 15.305 1.00 73.12 123 ARG A N 1
ATOM 938 C CA . ARG A 1 123 ? -5.825 -10.333 15.021 1.00 73.12 123 ARG A CA 1
ATOM 939 C C . ARG A 1 123 ? -5.576 -11.691 14.366 1.00 73.12 123 ARG A C 1
ATOM 941 O O . ARG A 1 123 ? -6.471 -12.521 14.371 1.00 73.12 123 ARG A O 1
ATOM 948 N N . ALA A 1 124 ? -4.408 -11.865 13.749 1.00 62.28 124 ALA A N 1
ATOM 949 C CA . ALA A 1 124 ? -3.995 -13.098 13.082 1.00 62.28 124 ALA A CA 1
ATOM 950 C C . ALA A 1 124 ? -3.258 -14.081 14.018 1.00 62.28 124 ALA A C 1
ATOM 952 O O . ALA A 1 124 ? -2.866 -15.157 13.571 1.00 62.28 124 ALA A O 1
ATOM 953 N N . ILE A 1 125 ? -3.054 -13.690 15.281 1.00 47.09 125 ILE A N 1
ATOM 954 C CA . ILE A 1 125 ? -2.585 -14.514 16.407 1.00 47.09 125 ILE A CA 1
ATOM 955 C C . ILE A 1 125 ? -3.796 -14.768 17.299 1.00 47.09 125 ILE A C 1
ATOM 957 O O . ILE A 1 125 ? -3.956 -15.919 17.752 1.00 47.09 125 ILE A O 1
#

Organism: NCBI:txid1070870

Foldseek 3Di:
DDDDDDPVRVVVLVVLVVVVLVCVLVVVPAPPPDDDDPDPDDPVVPPPDPCPPPPPLVNQFQCVVDDVCLFFDDDPDDVVVVLVSLSPRPCLNVQLVVCLVVVPQTGATSSDGNVRNVVSVVVSD

Sequence (125 aa):
MTRAPDDSERGRIVMAEVSWLSDYVSGAERPGRGAGAADQGLMGMLGMGLTDDIASWQERALCAETDPEAFFPEKGGSTREAKKICTGCEVKAECLEYALANDERFGIWGGLSERERRRLRRRAI

Secondary structure (DSSP, 8-state):
-PPPP-HHHHHHHHHHHHHHHHHHHHTTT-S-SSSSSS--SSGGGGS----TT---GGGG-GGGGS-GGGTS--TT---HHHHHHHHT-TTHHHHHHHHHHTT--SS-BTTB-HHHHHHHHTT--

Mean predicted aligned error: 10.72 Å